Protein AF-0000000086005099 (afdb_homodimer)

Nearest PDB structures (foldseek):
  1hb6-assembly1_A  TM=9.498E-01  e=7.350E-06  Bos taurus
  2wh5-assembly1_A  TM=9.600E-01  e=3.810E-05  Homo sapiens
  3flv-assembly1_A  TM=9.550E-01  e=8.923E-05  Homo sapiens
  7des-assembly1_A  TM=9.383E-01  e=7.527E-05  Leishmania major
  7fc7-assembly1_A  TM=9.087E-01  e=9.444E-05  Leishmania major

InterPro domains:
  IPR000582 Acyl-CoA-binding protein, ACBP [PF00887] (2-62)
  IPR000582 Acyl-CoA-binding protein, ACBP [PR00689] (5-23)
  IPR000582 Acyl-CoA-binding protein, ACBP [PR00689] (28-43)
  IPR000582 Acyl-CoA-binding protein, ACBP [PR00689] (49-66)
  IPR000582 Acyl-CoA-binding protein, ACBP [PS51228] (1-70)
  IPR014352 FERM/acyl-CoA-binding protein superfamily [G3DSA:1.20.80.10] (1-70)
  IPR022408 Acyl-CoA-binding protein, ACBP, conserved site [PS00880] (5-23)
  IPR035984 Acyl-CoA binding protein superfamily [SSF47027] (4-70)

Sequence (140 aa):
MKSRPSDAELLELYALYKQATSGDCSIDQPGALDLKAKAKWEAWNGKKGMGQDAAKEAYVSYANTLVTKYMKSRPSDAELLELYALYKQATSGDCSIDQPGALDLKAKAKWEAWNGKKGMGQDAAKEAYVSYANTLVTKY

Organism: Nephila pilipes (NCBI:txid299642)

Radius of gyration: 16.77 Å; Cα contacts (8 Å, |Δi|>4): 166; chains: 2; bounding box: 40×53×25 Å

Foldseek 3Di:
DLDDDDPVLVLLLLLLVCCLPPNADDDDADDPVCPVSNSSSCNNNVCHPQHNVNSVVVSVVSVVVSVVVD/DLDDDDPVLVLLLLLLVCCLPPNADDDDADDPVCPVSNSSSCNNNVCHPQHNVNSVVVSVVSVVVSVVVD

Structure (mmCIF, N/CA/C/O backbone):
data_AF-0000000086005099-model_v1
#
loop_
_entity.id
_entity.type
_entity.pdbx_description
1 polymer 'Putative acyl-CoA-binding protein'
#
loop_
_atom_site.group_PDB
_atom_site.id
_atom_site.type_symbol
_atom_site.label_atom_id
_atom_site.label_alt_id
_atom_site.label_comp_id
_atom_site.label_asym_id
_atom_site.label_entity_id
_atom_site.label_seq_id
_atom_site.pdbx_PDB_ins_code
_atom_site.Cartn_x
_atom_site.Cartn_y
_atom_site.Cartn_z
_atom_site.occupancy
_atom_site.B_iso_or_equiv
_atom_site.auth_seq_id
_atom_site.auth_comp_id
_atom_site.auth_asym_id
_atom_site.auth_atom_id
_atom_site.pdbx_PDB_model_num
ATOM 1 N N . MET A 1 1 ? -16.031 12.352 3.91 1 38.62 1 MET A N 1
ATOM 2 C CA . MET A 1 1 ? -16.281 10.922 4.074 1 38.62 1 MET A CA 1
ATOM 3 C C . MET A 1 1 ? -15.133 10.094 3.512 1 38.62 1 MET A C 1
ATOM 5 O O . MET A 1 1 ? -15.008 9.953 2.295 1 38.62 1 MET A O 1
ATOM 9 N N . LYS A 1 2 ? -13.828 10.242 3.936 1 49.47 2 LYS A N 1
ATOM 10 C CA . LYS A 1 2 ? -12.641 9.805 3.205 1 49.47 2 LYS A CA 1
ATOM 11 C C . LYS A 1 2 ? -12.758 8.344 2.787 1 49.47 2 LYS A C 1
ATOM 13 O O . LYS A 1 2 ? -13.023 7.469 3.619 1 49.47 2 LYS A O 1
ATOM 18 N N . SER A 1 3 ? -13.422 8.023 1.582 1 66.56 3 SER A N 1
ATOM 19 C CA . SER A 1 3 ? -13.898 6.816 0.91 1 66.56 3 SER A CA 1
ATOM 20 C C . SER A 1 3 ? -12.828 5.727 0.913 1 66.56 3 SER A C 1
ATOM 22 O O . SER A 1 3 ? -11.633 6.02 0.978 1 66.56 3 SER A O 1
ATOM 24 N N . ARG A 1 4 ? -13.195 4.625 1.43 1 77.12 4 ARG A N 1
ATOM 25 C CA . ARG A 1 4 ? -12.375 3.414 1.417 1 77.12 4 ARG A CA 1
ATOM 26 C C . ARG A 1 4 ? -12.234 2.867 0.002 1 77.12 4 ARG A C 1
ATOM 28 O O . ARG A 1 4 ? -13.094 3.105 -0.853 1 77.12 4 ARG A O 1
ATOM 35 N N . PRO A 1 5 ? -11.07 2.223 -0.182 1 87.88 5 PRO A N 1
ATOM 36 C CA . PRO A 1 5 ? -10.898 1.567 -1.48 1 87.88 5 PRO A CA 1
ATOM 37 C C . PRO A 1 5 ? -12.031 0.589 -1.799 1 87.88 5 PRO A C 1
ATOM 39 O O . PRO A 1 5 ? -12.633 0.019 -0.88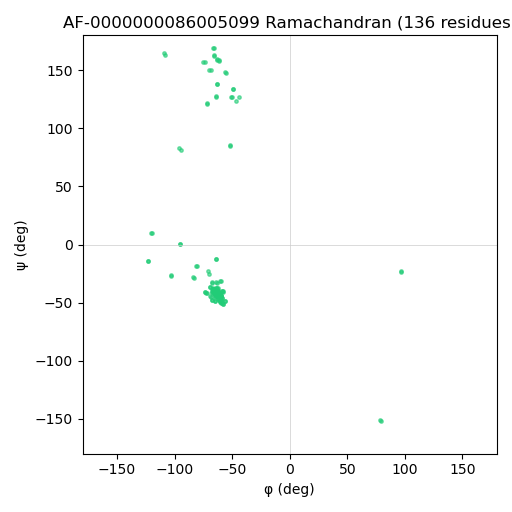6 1 87.88 5 PRO A O 1
ATOM 42 N N . SER A 1 6 ? -12.383 0.428 -3.076 1 91.44 6 SER A N 1
ATOM 43 C CA . SER A 1 6 ? -13.359 -0.56 -3.516 1 91.44 6 SER A CA 1
ATOM 44 C C . SER A 1 6 ? -12.852 -1.98 -3.289 1 91.44 6 SER A C 1
ATOM 46 O O . SER A 1 6 ? -11.656 -2.189 -3.061 1 91.44 6 SER A O 1
ATOM 48 N N . ASP A 1 7 ? -13.727 -2.939 -3.449 1 92 7 ASP A N 1
ATOM 49 C CA . ASP A 1 7 ? -13.352 -4.344 -3.334 1 92 7 ASP A CA 1
ATOM 50 C C . ASP A 1 7 ? -12.336 -4.73 -4.406 1 92 7 ASP A C 1
ATOM 52 O O . ASP A 1 7 ? -11.406 -5.496 -4.141 1 92 7 ASP A O 1
ATOM 56 N N . ALA A 1 8 ? -12.508 -4.184 -5.551 1 95.75 8 ALA A N 1
ATOM 57 C CA . ALA A 1 8 ? -11.594 -4.48 -6.645 1 95.75 8 ALA A CA 1
ATOM 58 C C . ALA A 1 8 ? -10.203 -3.926 -6.363 1 95.75 8 ALA A C 1
ATOM 60 O O . ALA A 1 8 ? -9.195 -4.578 -6.648 1 95.75 8 ALA A O 1
ATOM 61 N N . GLU A 1 9 ? -10.219 -2.777 -5.824 1 95.69 9 GLU A N 1
ATOM 62 C CA . GLU A 1 9 ? -8.938 -2.162 -5.484 1 95.69 9 GLU A CA 1
ATOM 63 C C . GLU A 1 9 ? -8.234 -2.934 -4.371 1 95.69 9 GLU A C 1
ATOM 65 O O . GLU A 1 9 ? -7.023 -3.146 -4.43 1 95.69 9 GLU A O 1
ATOM 70 N N . LEU A 1 10 ? -9.023 -3.375 -3.447 1 94.56 10 LEU A N 1
ATOM 71 C CA . LEU A 1 10 ? -8.469 -4.141 -2.34 1 94.56 10 LEU A CA 1
ATOM 72 C C . LEU A 1 10 ? -7.969 -5.504 -2.818 1 94.56 10 LEU A C 1
ATOM 74 O O . LEU A 1 10 ? -6.941 -5.996 -2.346 1 94.56 10 LEU A O 1
ATOM 78 N N . LEU A 1 11 ? -8.656 -6.059 -3.729 1 96.88 11 LEU A N 1
ATOM 79 C CA . LEU A 1 11 ? -8.258 -7.344 -4.293 1 96.88 11 LEU A CA 1
ATOM 80 C C . LEU A 1 11 ? -6.949 -7.211 -5.07 1 96.88 11 LEU A C 1
ATOM 82 O O . LEU A 1 11 ? -6.102 -8.102 -5.02 1 96.88 11 LEU A O 1
ATOM 86 N N . GLU A 1 12 ? -6.785 -6.148 -5.746 1 98.06 12 GLU A N 1
ATOM 87 C CA . GLU A 1 12 ? -5.543 -5.883 -6.465 1 98.06 12 GLU A CA 1
ATOM 88 C C . GLU A 1 12 ? -4.371 -5.73 -5.5 1 98.06 12 GLU A C 1
ATOM 90 O O . GLU A 1 12 ? -3.295 -6.289 -5.73 1 98.06 12 GLU A O 1
ATOM 95 N N . LEU A 1 13 ? -4.613 -5.004 -4.391 1 97.62 13 LEU A N 1
ATOM 96 C CA . LEU A 1 13 ? -3.572 -4.867 -3.381 1 97.62 13 LEU A CA 1
ATOM 97 C C . LEU A 1 13 ? -3.201 -6.227 -2.795 1 97.62 13 LEU A C 1
ATOM 99 O O . LEU A 1 13 ? -2.02 -6.516 -2.594 1 97.62 13 LEU A O 1
ATOM 103 N N . TYR A 1 14 ? -4.223 -6.961 -2.582 1 97.62 14 TYR A N 1
ATOM 104 C CA . TYR A 1 14 ? -4 -8.305 -2.055 1 97.62 14 TYR A CA 1
ATOM 105 C C . TYR A 1 14 ? -3.127 -9.125 -2.996 1 97.62 14 TYR A C 1
ATOM 107 O O . TYR A 1 14 ? -2.154 -9.75 -2.566 1 97.62 14 TYR A O 1
ATOM 115 N N . ALA A 1 15 ? -3.479 -9.141 -4.172 1 98.69 15 ALA A N 1
ATOM 116 C CA . ALA A 1 15 ? -2.775 -9.945 -5.168 1 98.69 15 ALA A CA 1
ATOM 117 C C . ALA A 1 15 ? -1.316 -9.516 -5.289 1 98.69 15 ALA A C 1
ATOM 119 O O . ALA A 1 15 ? -0.413 -10.352 -5.285 1 98.69 15 ALA A O 1
ATOM 120 N N . LEU A 1 16 ? -1.131 -8.234 -5.348 1 98.69 16 LEU A N 1
ATOM 121 C CA . LEU A 1 16 ? 0.229 -7.719 -5.453 1 98.69 16 LEU A CA 1
ATOM 122 C C . LEU A 1 16 ? 1.022 -8.016 -4.184 1 98.69 16 LEU A C 1
ATOM 124 O O . LEU A 1 16 ? 2.207 -8.352 -4.254 1 98.69 16 LEU A O 1
ATOM 128 N N . TYR A 1 17 ? 0.432 -7.922 -3.049 1 98.5 17 TYR A N 1
ATOM 129 C CA . TYR A 1 17 ? 1.091 -8.234 -1.784 1 98.5 17 TYR A CA 1
ATOM 130 C C . TYR A 1 17 ? 1.547 -9.688 -1.747 1 98.5 17 TYR A C 1
ATOM 132 O O . TYR A 1 17 ? 2.697 -9.969 -1.405 1 98.5 17 TYR A O 1
ATOM 140 N N . LYS A 1 18 ? 0.656 -10.562 -2.1 1 98.5 18 LYS A N 1
ATOM 141 C CA . LYS A 1 18 ? 0.971 -11.984 -2.102 1 98.5 18 LYS A CA 1
ATOM 142 C C . LYS A 1 18 ? 2.096 -12.297 -3.084 1 98.5 18 LYS A C 1
ATOM 144 O O . LYS A 1 18 ? 3.037 -13.023 -2.75 1 98.5 18 LYS A O 1
ATOM 149 N N . GLN A 1 19 ? 2.012 -11.797 -4.238 1 98.69 19 GLN A N 1
ATOM 150 C CA . GLN A 1 19 ? 3.041 -12.023 -5.25 1 98.69 19 GLN A CA 1
ATOM 151 C C . GLN A 1 19 ? 4.387 -11.461 -4.801 1 98.69 19 GLN A C 1
ATOM 153 O O . GLN A 1 19 ? 5.43 -12.07 -5.035 1 98.69 19 GLN A O 1
ATOM 158 N N . ALA A 1 20 ? 4.297 -10.297 -4.176 1 98.5 20 ALA A N 1
ATOM 159 C CA . ALA A 1 20 ? 5.516 -9.633 -3.719 1 98.5 20 ALA A CA 1
ATOM 160 C C . ALA A 1 20 ? 6.176 -10.414 -2.586 1 98.5 20 ALA A C 1
ATOM 162 O O . ALA A 1 20 ? 7.402 -10.461 -2.492 1 98.5 20 ALA A O 1
ATOM 163 N N . THR A 1 21 ? 5.348 -11.078 -1.775 1 97.69 21 THR A N 1
ATOM 164 C CA . THR A 1 21 ? 5.895 -11.664 -0.559 1 97.69 21 THR A CA 1
ATOM 165 C C . THR A 1 21 ? 6.066 -13.172 -0.717 1 97.69 21 THR A C 1
ATOM 167 O O . THR A 1 21 ? 6.973 -13.766 -0.13 1 97.69 21 THR A O 1
ATOM 170 N N . SER A 1 22 ? 5.285 -13.812 -1.567 1 97.5 22 SER A N 1
ATOM 171 C CA . SER A 1 22 ? 5.285 -15.266 -1.612 1 97.5 22 SER A CA 1
ATOM 172 C C . SER A 1 22 ? 5.613 -15.781 -3.012 1 97.5 22 SER A C 1
ATOM 174 O O . SER A 1 22 ? 5.938 -16.953 -3.191 1 97.5 22 SER A O 1
ATOM 176 N N . GLY A 1 23 ? 5.562 -14.883 -4.031 1 97.88 23 GLY A N 1
ATOM 177 C CA . GLY A 1 23 ? 5.727 -15.32 -5.406 1 97.88 23 GLY A CA 1
ATOM 178 C C . GLY A 1 23 ? 4.477 -15.953 -5.984 1 97.88 23 GLY A C 1
ATOM 179 O O . GLY A 1 23 ? 3.361 -15.625 -5.578 1 97.88 23 GLY A O 1
ATOM 180 N N . ASP A 1 24 ? 4.676 -16.875 -6.941 1 98.5 24 ASP A N 1
ATOM 181 C CA . ASP A 1 24 ? 3.555 -17.469 -7.668 1 98.5 24 ASP A CA 1
ATOM 182 C C . ASP A 1 24 ? 2.641 -18.25 -6.727 1 98.5 24 ASP A C 1
ATOM 184 O O . ASP A 1 24 ? 3.115 -18.922 -5.82 1 98.5 24 ASP A O 1
ATOM 188 N N . CYS A 1 25 ? 1.331 -18.047 -6.98 1 97.62 25 CYS A N 1
ATOM 189 C CA . CYS A 1 25 ? 0.317 -18.75 -6.191 1 97.62 25 CYS A CA 1
ATOM 190 C C . CYS A 1 25 ? 0.601 -20.234 -6.125 1 97.62 25 CYS A C 1
ATOM 192 O O . CYS A 1 25 ? 0.772 -20.891 -7.16 1 97.62 25 CYS A O 1
ATOM 194 N N . SER A 1 26 ? 0.636 -20.734 -4.926 1 96.88 26 SER A N 1
ATOM 195 C CA . SER A 1 26 ? 1.079 -22.109 -4.75 1 96.88 26 SER A CA 1
ATOM 196 C C . SER A 1 26 ? -0.012 -22.969 -4.113 1 96.88 26 SER A C 1
ATOM 198 O O . SER A 1 26 ? 0.256 -24.078 -3.645 1 96.88 26 SER A O 1
ATOM 200 N N . ILE A 1 27 ? -1.146 -22.453 -4.02 1 96.44 27 ILE A N 1
ATOM 201 C CA . ILE A 1 27 ? -2.225 -23.219 -3.408 1 96.44 27 ILE A CA 1
ATOM 202 C C . ILE A 1 27 ? -3.229 -23.641 -4.477 1 96.44 27 ILE A C 1
ATOM 204 O O . ILE A 1 27 ? -3.277 -23.047 -5.559 1 96.44 27 ILE A O 1
ATOM 208 N N . ASP A 1 28 ? -4.035 -24.562 -4.121 1 96.44 28 ASP A N 1
ATOM 209 C CA . ASP A 1 28 ? -5.07 -25.031 -5.035 1 96.44 28 ASP A CA 1
ATOM 210 C C . ASP A 1 28 ? -6.219 -24.031 -5.129 1 96.44 28 ASP A C 1
ATOM 212 O O . ASP A 1 28 ? -6.461 -23.266 -4.195 1 96.44 28 ASP A O 1
ATOM 216 N N . GLN A 1 29 ? -6.922 -24.109 -6.211 1 95.94 29 GLN A N 1
ATOM 217 C CA . GLN A 1 29 ? -8.102 -23.266 -6.391 1 95.94 29 GLN A CA 1
ATOM 218 C C . GLN A 1 29 ? -9.172 -23.594 -5.359 1 95.94 29 GLN A C 1
ATOM 220 O O . GLN A 1 29 ? -9.547 -24.75 -5.191 1 95.94 29 GLN A O 1
ATOM 225 N N . PRO A 1 30 ? -9.609 -22.547 -4.699 1 95.75 30 PRO A N 1
ATOM 226 C CA . PRO A 1 30 ? -10.719 -22.766 -3.768 1 95.75 30 PRO A CA 1
ATOM 227 C C . PRO A 1 30 ? -11.992 -23.234 -4.469 1 95.75 30 PRO A C 1
ATOM 229 O O . PRO A 1 30 ? -12.156 -23.016 -5.67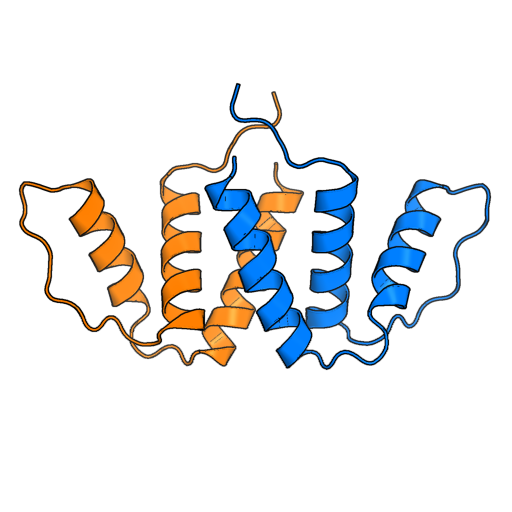2 1 95.75 30 PRO A O 1
ATOM 232 N N . GLY A 1 31 ? -12.836 -23.844 -3.682 1 92.38 31 GLY A N 1
ATOM 233 C CA . GLY A 1 31 ? -14.102 -24.312 -4.234 1 92.38 31 GLY A CA 1
ATOM 234 C C . GLY A 1 31 ? -15.008 -23.172 -4.684 1 92.38 31 GLY A C 1
ATOM 235 O O . GLY A 1 31 ? -14.852 -22.031 -4.238 1 92.38 31 GLY A O 1
ATOM 236 N N . ALA A 1 32 ? -15.9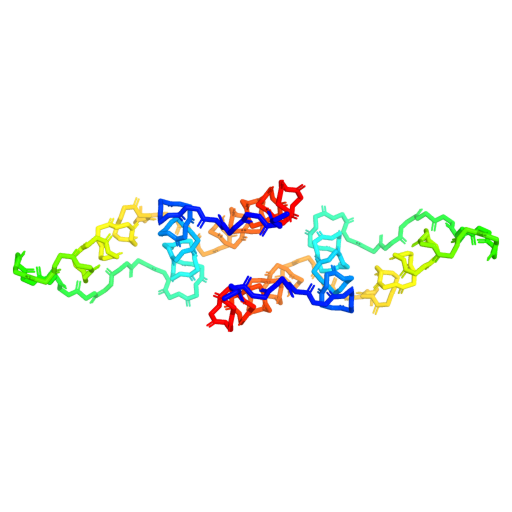84 -23.469 -5.488 1 89.38 32 ALA A N 1
ATOM 237 C CA . ALA A 1 32 ? -16.844 -22.484 -6.137 1 89.38 32 ALA A CA 1
ATOM 238 C C . ALA A 1 32 ? -17.766 -21.812 -5.129 1 89.38 32 ALA A C 1
ATOM 240 O O . ALA A 1 32 ? -18.188 -20.672 -5.324 1 89.38 32 ALA A O 1
ATOM 241 N N . LEU A 1 33 ? -18.078 -22.422 -4.059 1 92.94 33 LEU A N 1
ATOM 242 C CA . LEU A 1 33 ? -19.062 -21.906 -3.096 1 92.94 33 LEU A CA 1
ATOM 243 C C . LEU A 1 33 ? -18.438 -20.844 -2.197 1 92.94 33 LEU A C 1
ATOM 245 O O . LEU A 1 33 ? -19.156 -20.094 -1.532 1 92.94 33 LEU A O 1
ATOM 249 N N . ASP A 1 34 ? -17.109 -20.828 -2.148 1 93.94 34 ASP A N 1
ATOM 250 C CA . ASP A 1 34 ? -16.406 -19.797 -1.396 1 93.94 34 ASP A CA 1
ATOM 251 C C . ASP A 1 34 ? -16 -18.625 -2.305 1 93.94 34 ASP A C 1
ATOM 253 O O . ASP A 1 34 ? -14.828 -18.516 -2.684 1 93.94 34 ASP A O 1
ATOM 257 N N . LEU A 1 35 ? -16.891 -17.766 -2.557 1 94.69 35 LEU A N 1
ATOM 258 C CA . LEU A 1 35 ? -16.75 -16.719 -3.557 1 94.69 35 LEU A CA 1
ATOM 259 C C . LEU A 1 35 ? -15.594 -15.789 -3.207 1 94.69 35 LEU A C 1
ATOM 261 O O . LEU A 1 35 ? -14.805 -15.414 -4.082 1 94.69 35 LEU A O 1
ATOM 265 N N . LYS A 1 36 ? -15.43 -15.477 -1.95 1 94.5 36 LYS A N 1
ATOM 266 C CA . LYS A 1 36 ? -14.352 -14.578 -1.528 1 94.5 36 LYS A CA 1
ATOM 267 C C . LYS A 1 36 ? -12.984 -15.242 -1.698 1 94.5 36 LYS A C 1
ATOM 269 O O . LYS A 1 36 ? -12.055 -14.633 -2.227 1 94.5 36 LYS A O 1
ATOM 274 N N . ALA A 1 37 ? -12.891 -16.438 -1.304 1 96 37 ALA A N 1
ATOM 275 C CA . ALA A 1 37 ? -11.633 -17.172 -1.423 1 96 37 ALA A CA 1
ATOM 276 C C . ALA A 1 37 ? -11.25 -17.375 -2.887 1 96 37 ALA A C 1
ATOM 278 O O . ALA A 1 37 ? -10.078 -17.266 -3.252 1 96 37 ALA A O 1
ATOM 279 N N . LYS A 1 38 ? -12.195 -17.656 -3.607 1 97.06 38 LYS A N 1
ATOM 280 C CA . LYS A 1 38 ? -11.945 -17.859 -5.031 1 97.06 38 LYS A CA 1
ATOM 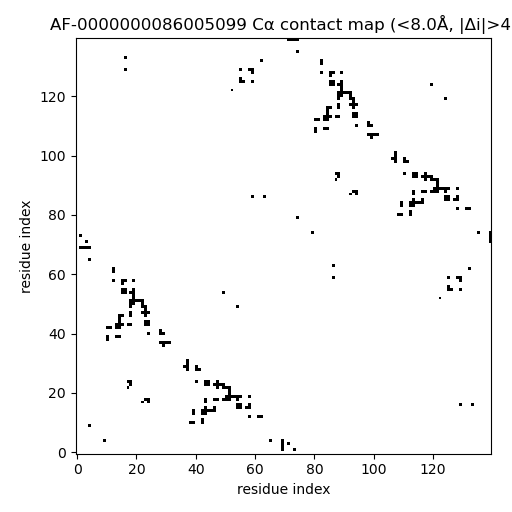281 C C . LYS A 1 38 ? -11.5 -16.562 -5.703 1 97.06 38 LYS A C 1
ATOM 283 O O . LYS A 1 38 ? -10.562 -16.562 -6.508 1 97.06 38 LYS A O 1
ATOM 288 N N . ALA A 1 39 ? -12.078 -15.508 -5.406 1 96.56 39 ALA A N 1
ATOM 289 C CA . ALA A 1 39 ? -11.719 -14.211 -5.965 1 96.56 39 ALA A CA 1
ATOM 290 C C . ALA A 1 39 ? -10.273 -13.852 -5.621 1 96.56 39 ALA A C 1
ATOM 292 O O . ALA A 1 39 ? -9.516 -13.398 -6.488 1 96.56 39 ALA A O 1
ATOM 293 N N . LYS A 1 40 ? -9.891 -14.109 -4.395 1 97.5 40 LYS A N 1
ATOM 294 C CA . LYS A 1 40 ? -8.523 -13.852 -3.945 1 97.5 40 LYS A CA 1
ATOM 295 C C . LYS A 1 40 ? -7.527 -14.75 -4.676 1 97.5 40 LYS A C 1
ATOM 297 O O . LYS A 1 40 ? -6.469 -14.289 -5.109 1 97.5 40 LYS A O 1
ATOM 302 N N . TRP A 1 41 ? -7.887 -15.977 -4.773 1 97.88 41 TRP A N 1
ATOM 303 C CA . TRP A 1 41 ? -7.031 -16.922 -5.477 1 97.88 41 TRP A CA 1
ATOM 304 C C . TRP A 1 41 ? -6.828 -16.5 -6.93 1 97.88 41 TRP A C 1
ATOM 306 O O . TRP A 1 41 ? -5.703 -16.5 -7.43 1 97.88 41 TRP A O 1
ATOM 316 N N . GLU A 1 42 ? -7.883 -16.219 -7.566 1 97.88 42 GLU A N 1
ATOM 317 C CA . GLU A 1 42 ? -7.816 -15.805 -8.969 1 97.88 42 GLU A CA 1
ATOM 318 C C . GLU A 1 42 ? -6.973 -14.547 -9.133 1 97.88 42 GLU A C 1
ATOM 320 O O . GLU A 1 42 ? -6.203 -14.43 -10.086 1 97.88 42 GLU A O 1
ATOM 325 N N . ALA A 1 43 ? -7.18 -13.602 -8.258 1 98.31 43 ALA A N 1
ATOM 326 C CA . ALA A 1 43 ? -6.41 -12.359 -8.305 1 98.31 43 ALA A CA 1
ATOM 327 C C . ALA A 1 43 ? -4.918 -12.633 -8.141 1 98.31 43 ALA A C 1
ATOM 329 O O . ALA A 1 43 ? -4.098 -12.133 -8.922 1 98.31 43 ALA A O 1
ATOM 330 N N . TRP A 1 44 ? -4.566 -13.406 -7.129 1 98.56 44 TRP A N 1
ATOM 331 C CA . TRP A 1 44 ? -3.17 -13.75 -6.871 1 98.56 44 TRP A CA 1
ATOM 332 C C . TRP A 1 44 ? -2.598 -14.586 -8.008 1 98.56 44 TRP A C 1
ATOM 334 O O . TRP A 1 44 ? -1.522 -14.281 -8.531 1 98.56 44 TRP A O 1
ATOM 344 N N . ASN A 1 45 ? -3.305 -15.625 -8.43 1 98.38 45 ASN A N 1
ATOM 345 C CA . ASN A 1 45 ? -2.85 -16.469 -9.531 1 98.38 45 ASN A CA 1
ATOM 346 C C . ASN A 1 45 ? -2.691 -15.664 -10.82 1 98.38 45 ASN A C 1
ATOM 348 O O . ASN A 1 45 ? -1.856 -15.992 -11.664 1 98.38 45 ASN A O 1
ATOM 352 N N . GLY A 1 46 ? -3.512 -14.648 -10.953 1 98.38 46 GLY A N 1
ATOM 353 C CA . GLY A 1 46 ? -3.434 -13.773 -12.109 1 98.38 46 GLY A CA 1
ATOM 354 C C . GLY A 1 46 ? -2.131 -13 -12.188 1 98.38 46 GLY A C 1
ATOM 355 O O . GLY A 1 46 ? -1.808 -12.422 -13.219 1 98.38 46 GLY A O 1
ATOM 356 N N . LYS A 1 47 ? -1.334 -12.984 -11.141 1 98.56 47 LYS A N 1
ATOM 357 C CA . LYS A 1 47 ? -0.047 -12.297 -11.117 1 98.56 47 LYS A CA 1
ATOM 358 C C . LYS A 1 47 ? 1.095 -13.25 -11.445 1 98.56 47 LYS A C 1
ATOM 360 O O . LYS A 1 47 ? 2.266 -12.867 -11.406 1 98.56 47 LYS A O 1
ATOM 365 N N . LYS A 1 48 ? 0.767 -14.461 -11.695 1 98.19 48 LYS A N 1
ATOM 366 C CA . LYS A 1 48 ? 1.763 -15.492 -11.977 1 98.19 48 LYS A CA 1
ATOM 367 C C . LYS A 1 48 ? 2.764 -15.023 -13.023 1 98.19 48 LYS A C 1
ATOM 369 O O . LYS A 1 48 ? 2.379 -14.438 -14.039 1 98.19 48 LYS A O 1
ATOM 374 N N . GLY A 1 49 ? 4.086 -15.273 -12.711 1 98.25 49 GLY A N 1
ATOM 375 C CA . GLY A 1 49 ? 5.133 -14.898 -13.648 1 98.25 49 GLY A CA 1
ATOM 376 C C . GLY A 1 49 ? 5.766 -13.555 -13.328 1 98.25 49 GLY A C 1
ATOM 377 O O . GLY A 1 49 ? 6.871 -13.258 -13.789 1 98.25 49 GLY A O 1
ATOM 378 N N . MET A 1 50 ? 5.094 -12.727 -12.648 1 98.25 50 MET A N 1
ATOM 379 C CA . MET A 1 50 ? 5.668 -11.469 -12.18 1 98.25 50 MET A CA 1
ATOM 380 C C . MET A 1 50 ? 6.68 -11.719 -11.062 1 98.25 50 MET A C 1
ATOM 382 O O . MET A 1 50 ? 6.348 -12.32 -10.039 1 98.25 50 MET A O 1
ATOM 386 N N . GLY A 1 51 ? 7.922 -11.266 -11.289 1 97.81 51 GLY A N 1
ATOM 387 C CA . GLY A 1 51 ? 8.914 -11.422 -10.234 1 97.81 51 GLY A CA 1
ATOM 388 C C . GLY A 1 51 ? 8.555 -10.68 -8.961 1 97.81 51 GLY A C 1
ATOM 389 O O . GLY A 1 51 ? 7.793 -9.711 -9 1 97.81 51 GLY A O 1
ATOM 390 N N . GLN A 1 52 ? 9.078 -11.062 -7.902 1 97.75 52 GLN A N 1
ATOM 391 C CA . GLN A 1 52 ? 8.742 -10.461 -6.613 1 97.75 52 GLN A CA 1
ATOM 392 C C . GLN A 1 52 ? 9.125 -8.977 -6.59 1 97.75 52 GLN A C 1
ATOM 394 O O . GLN A 1 52 ? 8.375 -8.156 -6.059 1 97.75 52 GLN A O 1
ATOM 399 N N . ASP A 1 53 ? 10.289 -8.688 -7.102 1 97.06 53 ASP A N 1
ATOM 400 C CA . ASP A 1 53 ? 10.711 -7.285 -7.117 1 97.06 53 ASP A CA 1
ATOM 401 C C . ASP A 1 53 ? 9.758 -6.434 -7.949 1 97.06 53 ASP A C 1
ATOM 403 O O . ASP A 1 53 ? 9.406 -5.32 -7.559 1 97.06 53 ASP A O 1
ATOM 407 N N . ALA A 1 54 ? 9.375 -6.969 -9.039 1 98.12 54 ALA A N 1
ATOM 408 C CA . ALA A 1 54 ? 8.422 -6.266 -9.891 1 98.12 54 ALA A CA 1
ATOM 409 C C . ALA A 1 54 ? 7.078 -6.094 -9.18 1 98.12 54 ALA A C 1
ATOM 411 O O . ALA A 1 54 ? 6.43 -5.051 -9.312 1 98.12 54 ALA A O 1
ATOM 412 N N . ALA A 1 55 ? 6.711 -7.109 -8.445 1 98.62 55 ALA A N 1
ATOM 413 C CA . ALA A 1 55 ? 5.453 -7.051 -7.707 1 98.62 55 ALA A CA 1
ATOM 414 C C . ALA A 1 55 ? 5.52 -6.008 -6.594 1 98.62 55 ALA A C 1
ATOM 416 O O . ALA A 1 55 ? 4.539 -5.309 -6.336 1 98.62 55 ALA A O 1
ATOM 417 N N . LYS A 1 56 ? 6.641 -5.973 -5.922 1 98.44 56 LYS A N 1
ATOM 418 C CA . LYS A 1 56 ? 6.812 -4.941 -4.902 1 98.44 56 LYS A CA 1
ATOM 419 C C . LYS A 1 56 ? 6.68 -3.547 -5.5 1 98.44 56 LYS A C 1
ATOM 421 O O . LYS A 1 56 ? 6.012 -2.682 -4.926 1 98.44 56 LYS A O 1
ATOM 426 N N . GLU A 1 57 ? 7.336 -3.342 -6.629 1 98.06 57 GLU A N 1
ATOM 427 C CA . GLU A 1 57 ? 7.246 -2.045 -7.293 1 98.06 57 GLU A CA 1
ATOM 428 C C . GLU A 1 57 ? 5.805 -1.717 -7.672 1 98.06 57 GLU A C 1
ATOM 430 O O . GLU A 1 57 ? 5.352 -0.586 -7.484 1 98.06 57 GLU A O 1
ATOM 435 N N . ALA A 1 58 ? 5.18 -2.709 -8.188 1 98.5 58 ALA A N 1
ATOM 436 C CA . ALA A 1 58 ? 3.791 -2.512 -8.586 1 98.5 58 ALA A CA 1
ATOM 437 C C . ALA A 1 58 ? 2.91 -2.205 -7.379 1 98.5 58 ALA A C 1
ATOM 439 O O . ALA A 1 58 ? 2.016 -1.358 -7.453 1 98.5 58 ALA A O 1
ATOM 440 N N . TYR A 1 59 ? 3.104 -2.957 -6.301 1 98.5 59 TYR A N 1
ATOM 441 C CA . TYR A 1 59 ? 2.354 -2.705 -5.074 1 98.5 59 TYR A CA 1
ATOM 442 C C . TYR A 1 59 ? 2.547 -1.268 -4.605 1 98.5 59 TYR A C 1
ATOM 444 O O . TYR A 1 59 ? 1.576 -0.58 -4.277 1 98.5 59 TYR A O 1
ATOM 452 N N . VAL A 1 60 ? 3.82 -0.834 -4.562 1 98.31 60 VAL A N 1
ATOM 453 C CA . VAL A 1 60 ? 4.148 0.507 -4.094 1 98.31 60 VAL A CA 1
ATOM 454 C C . VAL A 1 60 ? 3.414 1.546 -4.938 1 98.31 60 VAL A C 1
ATOM 456 O O . VAL A 1 60 ? 2.783 2.459 -4.398 1 98.31 60 VAL A O 1
ATOM 459 N N . SER A 1 61 ? 3.531 1.427 -6.242 1 97.56 61 SER A N 1
ATOM 460 C CA . SER A 1 61 ? 2.896 2.373 -7.152 1 97.56 61 SER A CA 1
ATOM 461 C C . SER A 1 61 ? 1.383 2.389 -6.969 1 97.56 61 SER A C 1
ATOM 463 O O . SER A 1 61 ? 0.781 3.455 -6.828 1 97.56 61 SER A O 1
ATOM 465 N N . TYR A 1 62 ? 0.788 1.242 -6.938 1 97.62 62 TYR A N 1
ATOM 466 C CA . TYR A 1 62 ? -0.666 1.143 -6.859 1 97.62 62 TYR A CA 1
ATOM 467 C C . TYR A 1 62 ? -1.175 1.642 -5.516 1 97.62 62 TYR A C 1
ATOM 469 O O . TYR A 1 62 ? -2.133 2.418 -5.453 1 97.62 62 TYR A O 1
ATOM 477 N N . ALA A 1 63 ? -0.547 1.173 -4.418 1 96.06 63 ALA A N 1
ATOM 478 C CA . ALA A 1 63 ? -0.939 1.607 -3.078 1 96.06 63 ALA A CA 1
ATOM 479 C C . ALA A 1 63 ? -0.824 3.123 -2.939 1 96.06 63 ALA A C 1
ATOM 481 O O . ALA A 1 63 ? -1.694 3.766 -2.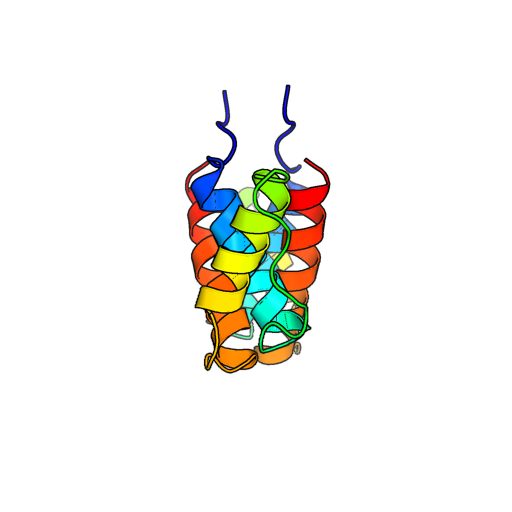348 1 96.06 63 ALA A O 1
ATOM 482 N N . ASN A 1 64 ? 0.22 3.658 -3.514 1 95.19 64 ASN A N 1
ATOM 483 C CA . ASN A 1 64 ? 0.388 5.105 -3.441 1 95.19 64 ASN A CA 1
ATOM 484 C C . ASN A 1 64 ? -0.717 5.836 -4.199 1 95.19 64 ASN A C 1
ATOM 486 O O . ASN A 1 64 ? -1.175 6.895 -3.766 1 95.19 64 ASN A O 1
ATOM 490 N N . THR A 1 65 ? -1.047 5.312 -5.266 1 94.69 65 THR A N 1
ATOM 491 C CA . THR A 1 65 ? -2.154 5.898 -6.008 1 94.69 65 THR A CA 1
ATOM 492 C C . THR A 1 65 ? -3.422 5.926 -5.16 1 94.69 65 THR A C 1
ATOM 494 O O . THR A 1 65 ? -4.156 6.918 -5.16 1 94.69 65 THR A O 1
ATOM 497 N N . LEU A 1 66 ? -3.711 4.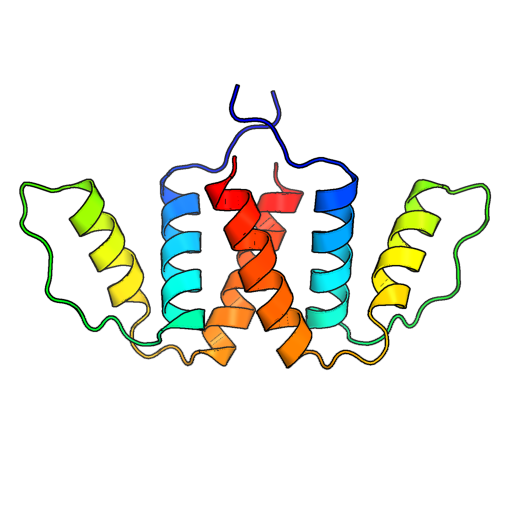895 -4.398 1 92.12 66 LEU A N 1
ATOM 498 C CA . LEU A 1 66 ? -4.918 4.797 -3.582 1 92.12 66 LEU A CA 1
ATOM 499 C C . LEU A 1 66 ? -4.84 5.742 -2.387 1 92.12 66 LEU A C 1
ATOM 501 O O . LEU A 1 66 ? -5.832 6.379 -2.031 1 92.12 66 LEU A O 1
ATOM 505 N N . VAL A 1 67 ? -3.67 5.773 -1.798 1 88.56 67 VAL A N 1
ATOM 506 C CA . VAL A 1 67 ? -3.475 6.629 -0.632 1 88.56 67 VAL A CA 1
ATOM 507 C C . VAL A 1 67 ? -3.65 8.094 -1.03 1 88.56 67 VAL A C 1
ATOM 509 O O . VAL A 1 67 ? -4.176 8.898 -0.253 1 88.56 67 VAL A O 1
ATOM 512 N N . THR A 1 68 ? -3.307 8.422 -2.213 1 88.31 68 THR A N 1
ATOM 513 C CA . THR A 1 68 ? -3.4 9.797 -2.688 1 88.31 68 THR A CA 1
ATOM 514 C C . THR A 1 68 ? -4.812 10.102 -3.18 1 88.31 68 THR A C 1
ATOM 516 O O . THR A 1 68 ? -5.246 11.25 -3.158 1 88.31 68 THR A O 1
ATOM 519 N N . LYS A 1 69 ? -5.41 9.102 -3.607 1 84.81 69 LYS A N 1
ATOM 520 C CA . LYS A 1 69 ? -6.762 9.25 -4.133 1 84.81 69 LYS A CA 1
ATOM 521 C C . LYS A 1 69 ? -7.77 9.469 -3.008 1 84.81 69 LYS A C 1
ATOM 523 O O . LYS A 1 69 ? -8.734 10.219 -3.162 1 84.81 69 LYS A O 1
ATOM 528 N N . TYR A 1 70 ? -7.594 8.758 -1.984 1 78.5 70 TYR A N 1
ATOM 529 C CA . TYR A 1 70 ? -8.594 8.781 -0.921 1 78.5 70 TYR A CA 1
ATOM 530 C C . TYR A 1 70 ? -8.094 9.57 0.282 1 78.5 70 TYR A C 1
ATOM 532 O O . TYR A 1 70 ? -7.395 9.023 1.143 1 78.5 70 TYR A O 1
ATOM 540 N N . MET B 1 1 ? -17.312 2.787 10.438 1 39.59 1 MET B N 1
ATOM 541 C CA . MET B 1 1 ? -16.625 4.027 10.062 1 39.59 1 MET B CA 1
ATOM 542 C C . MET B 1 1 ? -15.203 3.75 9.602 1 39.59 1 MET B C 1
ATOM 544 O O . MET B 1 1 ? -14.328 3.463 10.414 1 39.59 1 MET B O 1
ATOM 548 N N . LYS B 1 2 ? -15.016 2.941 8.539 1 50.94 2 LYS B N 1
ATOM 549 C CA . LYS B 1 2 ? -13.703 2.35 8.305 1 50.94 2 LYS B CA 1
ATOM 550 C C . LYS B 1 2 ? -12.609 3.414 8.305 1 50.94 2 LYS B C 1
ATOM 552 O O . LYS B 1 2 ? -12.695 4.402 7.57 1 50.94 2 LYS B O 1
ATOM 557 N N . SER B 1 3 ? -12.016 3.838 9.531 1 65.75 3 SER B N 1
ATOM 558 C CA . SER B 1 3 ? -11.078 4.863 9.984 1 65.75 3 SER B CA 1
ATOM 559 C C . SER B 1 3 ? -9.883 4.965 9.039 1 65.75 3 SER B C 1
ATOM 561 O O . SER B 1 3 ? -9.523 3.992 8.375 1 65.75 3 SER B O 1
ATOM 563 N N . ARG B 1 4 ? -9.656 6.148 8.602 1 77 4 ARG B N 1
ATOM 564 C CA . ARG B 1 4 ? -8.492 6.508 7.797 1 77 4 ARG B CA 1
ATOM 565 C C . ARG B 1 4 ? -7.215 6.461 8.625 1 77 4 ARG B C 1
ATOM 567 O O . ARG B 1 4 ? -7.258 6.609 9.852 1 77 4 ARG B O 1
ATOM 574 N N . PRO B 1 5 ? -6.141 6.16 7.902 1 87.81 5 PRO B N 1
ATOM 575 C CA . PRO B 1 5 ? -4.859 6.199 8.609 1 87.81 5 PRO B CA 1
ATOM 576 C C . PRO B 1 5 ? -4.59 7.547 9.273 1 87.81 5 PRO B C 1
ATOM 578 O O . PRO B 1 5 ? -5.078 8.578 8.797 1 87.81 5 PRO B O 1
ATOM 581 N N . SER B 1 6 ? -3.871 7.551 10.414 1 91.56 6 SER B N 1
ATOM 582 C CA . SER B 1 6 ? -3.457 8.781 11.078 1 91.56 6 SER B CA 1
ATOM 583 C C . SER B 1 6 ? -2.457 9.555 10.227 1 91.56 6 SER B C 1
ATOM 585 O O . SER B 1 6 ? -1.891 9.016 9.273 1 91.56 6 SER B O 1
ATOM 587 N N . ASP B 1 7 ? -2.191 10.766 10.609 1 92.12 7 ASP B N 1
ATOM 588 C CA . ASP B 1 7 ? -1.192 11.578 9.93 1 92.12 7 ASP B CA 1
ATOM 589 C C . ASP B 1 7 ? 0.194 10.945 10.023 1 92.12 7 ASP B C 1
ATOM 591 O O . ASP B 1 7 ? 0.965 10.984 9.062 1 92.12 7 ASP B O 1
ATOM 595 N N . ALA B 1 8 ? 0.481 10.367 11.141 1 95.75 8 ALA B N 1
ATOM 596 C CA . ALA B 1 8 ? 1.779 9.727 11.336 1 95.75 8 ALA B CA 1
ATOM 597 C C . ALA B 1 8 ? 1.931 8.508 10.422 1 95.75 8 ALA B C 1
ATOM 599 O O . ALA B 1 8 ? 3 8.281 9.852 1 95.75 8 ALA B O 1
ATOM 600 N N . GLU B 1 9 ? 0.854 7.812 10.32 1 95.62 9 GLU B N 1
ATOM 601 C CA . GLU B 1 9 ? 0.881 6.641 9.445 1 95.62 9 GLU B CA 1
ATOM 602 C C . GLU B 1 9 ? 1.034 7.043 7.984 1 95.62 9 GLU B C 1
ATOM 604 O O . GLU B 1 9 ? 1.793 6.418 7.238 1 95.62 9 GLU B O 1
ATOM 609 N N . LEU B 1 10 ? 0.375 8.109 7.652 1 94.56 10 LEU B N 1
ATOM 610 C CA . LEU B 1 10 ? 0.459 8.602 6.277 1 94.56 10 LEU B CA 1
ATOM 611 C C . LEU B 1 10 ? 1.847 9.156 5.984 1 94.56 10 LEU B C 1
ATOM 613 O O . LEU B 1 10 ? 2.367 8.984 4.879 1 94.56 10 LEU B O 1
ATOM 617 N N . LEU B 1 11 ? 2.414 9.766 6.953 1 96.94 11 LEU B N 1
ATOM 618 C CA . LEU B 1 11 ? 3.76 10.305 6.805 1 96.94 11 LEU B CA 1
ATOM 619 C C . LEU B 1 11 ? 4.781 9.188 6.633 1 96.94 11 LEU B C 1
ATOM 621 O O . LEU B 1 11 ? 5.723 9.32 5.848 1 96.94 11 LEU B O 1
ATOM 625 N N . GLU B 1 12 ? 4.598 8.133 7.312 1 98.06 12 GLU B N 1
ATOM 626 C CA . GLU B 1 12 ? 5.469 6.973 7.164 1 98.06 12 GLU B CA 1
ATOM 627 C C . GLU B 1 12 ? 5.359 6.371 5.77 1 98.06 12 GLU B C 1
ATOM 629 O O . GLU B 1 12 ? 6.371 6.043 5.145 1 98.06 12 GLU B O 1
ATOM 634 N N . LEU B 1 13 ? 4.121 6.273 5.277 1 97.62 13 LEU B N 1
ATOM 635 C CA . LEU B 1 13 ? 3.93 5.777 3.92 1 97.62 13 LEU B CA 1
ATOM 636 C C . LEU B 1 13 ? 4.613 6.688 2.906 1 97.62 13 LEU B C 1
ATOM 638 O O . LEU B 1 13 ? 5.254 6.211 1.968 1 97.62 13 LEU B O 1
ATOM 642 N N . TYR B 1 14 ? 4.445 7.93 3.16 1 97.69 14 TYR B N 1
ATOM 643 C CA . TYR B 1 14 ? 5.082 8.906 2.283 1 97.69 14 TYR B CA 1
ATOM 644 C C . TYR B 1 14 ? 6.594 8.711 2.256 1 97.69 14 TYR B C 1
ATOM 646 O O . TYR B 1 14 ? 7.199 8.664 1.184 1 97.69 14 TYR B O 1
ATOM 654 N N . ALA B 1 15 ? 7.156 8.633 3.359 1 98.69 15 ALA B N 1
ATOM 655 C CA . ALA B 1 15 ? 8.609 8.523 3.482 1 98.69 15 ALA B CA 1
ATOM 656 C C . ALA B 1 15 ? 9.125 7.266 2.799 1 98.69 15 ALA B C 1
ATOM 658 O O . ALA B 1 15 ? 10.094 7.316 2.035 1 98.69 15 ALA B O 1
ATOM 659 N N . LEU B 1 16 ? 8.438 6.203 3.059 1 98.62 16 LEU B N 1
ATOM 660 C CA . LEU B 1 16 ? 8.836 4.941 2.447 1 98.62 16 LEU B CA 1
ATOM 661 C C . LEU B 1 16 ? 8.641 4.98 0.936 1 98.62 16 LEU B C 1
ATOM 663 O O . LEU B 1 16 ? 9.469 4.461 0.185 1 98.62 16 LEU B O 1
ATOM 667 N N . TYR B 1 17 ? 7.598 5.594 0.457 1 98.5 17 TYR B N 1
ATOM 668 C CA . TYR B 1 17 ? 7.352 5.727 -0.974 1 98.5 17 TYR B CA 1
ATOM 669 C C . TYR B 1 17 ? 8.469 6.516 -1.65 1 98.5 17 TYR B C 1
ATOM 671 O O . TYR B 1 17 ? 9 6.09 -2.676 1 98.5 17 TYR B O 1
ATOM 679 N N . LYS B 1 18 ? 8.805 7.617 -1.066 1 98.5 18 LYS B N 1
ATOM 680 C CA . LYS B 1 18 ? 9.859 8.461 -1.62 1 98.5 18 LYS B CA 1
ATOM 681 C C . LYS B 1 18 ? 11.195 7.73 -1.641 1 98.5 18 LYS B C 1
ATOM 683 O O . LYS B 1 18 ? 11.906 7.75 -2.648 1 98.5 18 LYS B O 1
ATOM 688 N N . GLN B 1 19 ? 11.531 7.105 -0.601 1 98.69 19 GLN B N 1
ATOM 689 C CA . GLN B 1 19 ? 12.789 6.367 -0.521 1 98.69 19 GLN B CA 1
ATOM 690 C C . GLN B 1 19 ? 12.812 5.219 -1.526 1 98.69 19 GLN B C 1
ATOM 692 O O . GLN B 1 19 ? 13.852 4.945 -2.137 1 98.69 19 GLN B O 1
ATOM 697 N N . ALA B 1 20 ? 11.672 4.582 -1.635 1 98.5 20 ALA B N 1
ATOM 698 C CA . ALA B 1 20 ? 11.57 3.445 -2.547 1 98.5 20 ALA B CA 1
ATOM 699 C C . ALA B 1 20 ? 11.703 3.896 -4 1 98.5 20 ALA B C 1
ATOM 701 O O . ALA B 1 20 ? 12.281 3.184 -4.824 1 98.5 20 ALA B O 1
ATOM 702 N N . THR B 1 21 ? 11.219 5.117 -4.289 1 97.69 21 THR B N 1
ATOM 703 C CA . THR B 1 21 ? 11.117 5.516 -5.691 1 97.69 21 THR B CA 1
ATOM 704 C C . THR B 1 21 ? 12.25 6.469 -6.062 1 97.69 21 THR B C 1
ATOM 706 O O . THR B 1 21 ? 12.711 6.477 -7.203 1 97.69 21 THR B O 1
ATOM 709 N N . SER B 1 22 ? 12.781 7.211 -5.105 1 97.56 22 SER B N 1
ATOM 710 C CA . SER B 1 22 ? 13.734 8.266 -5.449 1 97.56 22 SER B CA 1
ATOM 711 C C . SER B 1 22 ? 15.062 8.07 -4.723 1 97.56 22 SER B C 1
ATOM 713 O O . SER B 1 22 ? 16.062 8.68 -5.086 1 97.56 22 SER B O 1
ATOM 715 N N . GLY B 1 23 ? 15.094 7.188 -3.689 1 97.94 23 GLY B N 1
ATOM 716 C CA . GLY B 1 23 ? 16.281 7.055 -2.869 1 97.94 23 GLY B CA 1
ATOM 717 C C . GLY B 1 23 ? 16.422 8.156 -1.836 1 97.94 23 GLY B C 1
ATOM 718 O O . GLY B 1 23 ? 15.422 8.719 -1.379 1 97.94 23 GLY B O 1
ATOM 719 N N . ASP B 1 24 ? 17.672 8.453 -1.479 1 98.5 24 ASP B N 1
ATOM 720 C CA . ASP B 1 24 ? 17.938 9.406 -0.403 1 98.5 24 ASP B CA 1
ATOM 721 C C . ASP B 1 24 ? 17.422 10.797 -0.761 1 98.5 24 ASP B C 1
ATOM 723 O O . ASP B 1 24 ? 17.531 11.234 -1.908 1 98.5 24 ASP B O 1
ATOM 727 N N . CYS B 1 25 ? 16.812 11.43 0.275 1 97.69 25 CYS B N 1
ATOM 728 C CA . CYS B 1 25 ? 16.281 12.781 0.116 1 97.69 25 CYS B CA 1
ATOM 729 C C . CYS B 1 25 ? 17.328 13.711 -0.487 1 97.69 25 CYS B C 1
ATOM 731 O O . CYS B 1 25 ? 18.438 13.812 0.025 1 97.69 25 CYS B O 1
ATOM 733 N N . SER B 1 26 ? 16.938 14.367 -1.543 1 97 26 SER B N 1
ATOM 734 C CA . SER B 1 26 ? 17.922 15.148 -2.293 1 97 26 SER B CA 1
ATOM 735 C C . SER B 1 26 ? 17.531 16.625 -2.334 1 97 26 SER B C 1
ATOM 737 O O . SER B 1 26 ? 18.094 17.391 -3.123 1 97 26 SER B O 1
ATOM 739 N N . ILE B 1 27 ? 16.594 16.984 -1.603 1 96.56 27 ILE B N 1
ATOM 740 C CA . ILE B 1 27 ? 16.172 18.375 -1.609 1 96.56 27 ILE B CA 1
ATOM 741 C C . ILE B 1 27 ? 16.594 19.047 -0.308 1 96.56 27 ILE B C 1
ATOM 743 O O . ILE B 1 27 ? 16.859 18.375 0.69 1 96.56 27 ILE B O 1
ATOM 747 N N . ASP B 1 28 ? 16.578 20.328 -0.347 1 96.5 28 ASP B N 1
ATOM 748 C CA . ASP B 1 28 ? 16.922 21.109 0.843 1 96.5 28 ASP B CA 1
ATOM 749 C C . ASP B 1 28 ? 15.789 21.062 1.871 1 96.5 28 ASP B C 1
ATOM 751 O O . ASP B 1 28 ? 14.625 20.891 1.515 1 96.5 28 ASP B O 1
ATOM 755 N N . GLN B 1 29 ? 16.156 21.297 3.102 1 95.94 29 GLN B N 1
ATOM 756 C CA . GLN B 1 29 ? 15.164 21.375 4.172 1 95.94 29 GLN B CA 1
ATOM 757 C C . GLN B 1 29 ? 14.219 22.547 3.957 1 95.94 29 GLN B C 1
ATOM 759 O O . GLN B 1 29 ? 14.656 23.672 3.752 1 95.94 29 GLN B O 1
ATOM 764 N N . PRO B 1 30 ? 12.953 22.219 3.992 1 95.81 30 PRO B N 1
ATOM 765 C CA . PRO B 1 30 ? 11.992 23.328 3.9 1 95.81 30 PRO B CA 1
ATOM 766 C C . PRO B 1 30 ? 12.086 24.297 5.078 1 95.81 30 PRO B C 1
ATOM 768 O O . PRO B 1 30 ? 12.594 23.922 6.141 1 95.81 30 PRO B O 1
ATOM 771 N N . GLY B 1 31 ? 11.586 25.484 4.848 1 92.38 31 GLY B N 1
ATOM 772 C CA . GLY B 1 31 ? 11.602 26.469 5.906 1 92.38 31 GLY B CA 1
ATOM 773 C C . GLY B 1 31 ? 10.727 26.109 7.09 1 92.38 31 GLY B C 1
ATOM 774 O O . GLY B 1 31 ? 9.812 25.281 6.957 1 92.38 31 GLY B O 1
ATOM 775 N N . ALA B 1 32 ? 10.914 26.719 8.227 1 89.38 32 ALA B N 1
ATOM 776 C CA . ALA B 1 32 ? 10.273 26.375 9.484 1 89.38 32 ALA B CA 1
ATOM 777 C C . ALA B 1 32 ? 8.789 26.734 9.469 1 89.38 32 ALA B C 1
ATOM 779 O O . ALA B 1 32 ? 7.988 26.109 10.172 1 89.38 32 ALA B O 1
ATOM 780 N N . LEU B 1 33 ? 8.336 27.641 8.664 1 92.94 33 LEU B N 1
ATOM 781 C CA . LEU B 1 33 ? 6.961 28.141 8.664 1 92.94 33 LEU B CA 1
ATOM 782 C C . LEU B 1 33 ? 6.043 27.188 7.895 1 92.94 33 LEU B C 1
ATOM 784 O O . LEU B 1 33 ? 4.82 27.266 8.023 1 92.94 33 LEU B O 1
ATOM 788 N N . ASP B 1 34 ? 6.656 26.328 7.066 1 94 34 ASP B N 1
ATOM 789 C CA . ASP B 1 34 ? 5.891 25.328 6.344 1 94 34 ASP B CA 1
ATOM 790 C C . ASP B 1 34 ? 5.91 23.984 7.078 1 94 34 ASP B C 1
ATOM 792 O O . ASP B 1 34 ? 6.641 23.062 6.688 1 94 34 ASP B O 1
ATOM 796 N N . LEU B 1 35 ? 5.074 23.844 8.008 1 94.69 35 LEU B N 1
ATOM 797 C CA . LEU B 1 35 ? 5.09 22.734 8.945 1 94.69 35 LEU B CA 1
ATOM 798 C C . LEU B 1 35 ? 4.859 21.406 8.219 1 94.69 35 LEU B C 1
ATOM 800 O O . LEU B 1 35 ? 5.535 20.422 8.5 1 94.69 35 LEU B O 1
ATOM 804 N N . LYS B 1 36 ? 3.969 21.391 7.262 1 94.56 36 LYS B N 1
ATOM 805 C CA . LYS B 1 36 ? 3.674 20.172 6.523 1 94.56 36 LYS B CA 1
ATOM 806 C C . LYS B 1 36 ? 4.859 19.75 5.656 1 94.56 36 LYS B C 1
ATOM 808 O O . LYS B 1 36 ? 5.246 18.578 5.648 1 94.56 36 LYS B O 1
ATOM 813 N N . ALA B 1 37 ? 5.43 20.672 4.984 1 96.06 37 ALA B N 1
ATOM 814 C CA . ALA B 1 37 ? 6.574 20.391 4.129 1 96.06 37 ALA B CA 1
ATOM 815 C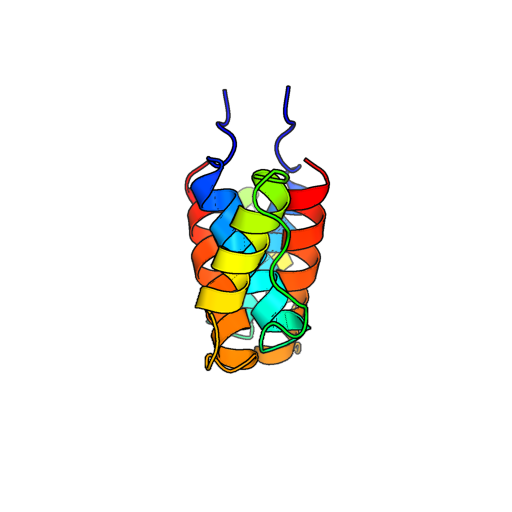 C . ALA B 1 37 ? 7.773 19.922 4.953 1 96.06 37 ALA B C 1
ATOM 817 O O . ALA B 1 37 ? 8.492 19 4.551 1 96.06 37 ALA B O 1
ATOM 818 N N . LYS B 1 38 ? 7.945 20.531 5.996 1 97.12 38 LYS B N 1
ATOM 819 C CA . LYS B 1 38 ? 9.055 20.156 6.871 1 97.12 38 LYS B CA 1
ATOM 820 C C . LYS B 1 38 ? 8.859 18.766 7.441 1 97.12 38 LYS B C 1
ATOM 822 O O . LYS B 1 38 ? 9.805 17.969 7.484 1 97.12 38 LYS B O 1
ATOM 827 N N . ALA B 1 39 ? 7.723 18.422 7.832 1 96.62 39 ALA B N 1
ATOM 828 C CA . ALA B 1 39 ? 7.422 17.094 8.367 1 96.62 39 ALA B CA 1
ATOM 829 C C . ALA B 1 39 ? 7.691 16.016 7.332 1 96.62 39 ALA B C 1
ATOM 831 O O . ALA B 1 39 ? 8.297 14.984 7.645 1 96.62 39 ALA B O 1
ATOM 832 N N . LYS B 1 40 ? 7.301 16.266 6.117 1 97.56 40 LYS B N 1
ATOM 833 C CA . LYS B 1 40 ? 7.539 15.328 5.023 1 97.56 40 LYS B CA 1
ATOM 834 C C . LYS B 1 40 ? 9.031 15.18 4.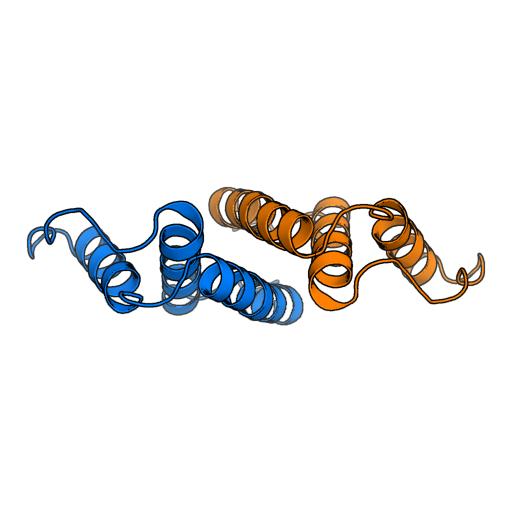746 1 97.56 40 LYS B C 1
ATOM 836 O O . LYS B 1 40 ? 9.523 14.062 4.551 1 97.56 40 LYS B O 1
ATOM 841 N N . TRP B 1 41 ? 9.68 16.297 4.711 1 97.88 41 TRP B N 1
ATOM 842 C CA . TRP B 1 41 ? 11.117 16.266 4.48 1 97.88 41 TRP B CA 1
ATOM 843 C C . TRP B 1 41 ? 11.828 15.469 5.562 1 97.88 41 TRP B C 1
ATOM 845 O O . TRP B 1 41 ? 12.68 14.625 5.262 1 97.88 41 TRP B O 1
ATOM 855 N N . GLU B 1 42 ? 11.523 15.758 6.758 1 97.88 42 GLU B N 1
ATOM 856 C CA . GLU B 1 42 ? 12.141 15.055 7.875 1 97.88 42 GLU B CA 1
ATOM 857 C C . GLU B 1 42 ? 11.859 13.555 7.816 1 97.88 42 GLU B C 1
ATOM 859 O O . GLU B 1 42 ? 12.742 12.742 8.102 1 97.88 42 GLU B O 1
ATOM 864 N N . ALA B 1 43 ? 10.633 13.211 7.523 1 98.31 43 ALA B N 1
ATOM 865 C CA . ALA B 1 43 ? 10.258 11.805 7.418 1 98.31 43 ALA B CA 1
ATOM 866 C C . ALA B 1 43 ? 11.055 11.102 6.32 1 98.31 43 ALA B C 1
ATOM 868 O O . ALA B 1 43 ? 11.609 10.023 6.539 1 98.31 43 ALA B O 1
ATOM 869 N N . TRP B 1 44 ? 11.102 11.719 5.148 1 98.56 44 TRP B N 1
ATOM 870 C CA . TRP B 1 44 ? 11.844 11.156 4.023 1 98.56 44 TRP B CA 1
ATOM 871 C C . TRP B 1 44 ? 13.336 11.109 4.324 1 98.56 44 TRP B C 1
ATOM 873 O O . TRP B 1 44 ? 13.977 10.07 4.148 1 98.56 44 TRP B O 1
ATOM 883 N N . ASN B 1 45 ? 13.891 12.211 4.797 1 98.44 45 ASN B N 1
ATOM 884 C CA . ASN B 1 45 ? 15.305 12.258 5.137 1 98.44 45 ASN B CA 1
ATOM 885 C C . ASN B 1 45 ? 15.656 11.242 6.219 1 98.44 45 ASN B C 1
ATOM 887 O O . ASN B 1 45 ? 16.781 10.742 6.266 1 98.44 45 ASN B O 1
ATOM 891 N N . GLY B 1 46 ? 14.711 10.984 7.078 1 98.38 46 GLY B N 1
ATOM 892 C CA . GLY B 1 46 ? 14.891 9.992 8.125 1 98.38 46 GLY B CA 1
ATOM 893 C C . GLY B 1 46 ? 15.086 8.586 7.594 1 98.38 46 GLY B C 1
ATOM 894 O O . GLY B 1 46 ? 15.508 7.691 8.328 1 98.38 46 GLY B O 1
ATOM 895 N N . LYS B 1 47 ? 14.836 8.336 6.324 1 98.56 47 LYS B N 1
ATOM 896 C CA . LYS B 1 47 ? 15.016 7.027 5.703 1 98.56 47 LYS B CA 1
ATOM 897 C C . LYS B 1 47 ? 16.375 6.922 5.02 1 98.56 47 LYS B C 1
ATOM 899 O O . LYS B 1 47 ? 16.688 5.914 4.383 1 98.56 47 LYS B O 1
ATOM 904 N N . LYS B 1 48 ? 17.125 7.961 5.102 1 98.25 48 LYS B N 1
ATOM 905 C CA . LYS B 1 48 ? 18.422 8.016 4.445 1 98.25 48 LYS B CA 1
ATOM 906 C C . LYS B 1 48 ? 19.25 6.766 4.754 1 98.25 48 LYS B C 1
ATOM 908 O O . LYS B 1 48 ? 19.297 6.32 5.898 1 98.25 48 LYS B O 1
ATOM 913 N N . GLY B 1 49 ? 19.859 6.199 3.66 1 98.31 49 GLY B N 1
ATOM 914 C CA . GLY B 1 49 ? 20.703 5.023 3.83 1 98.31 49 GLY B CA 1
ATOM 915 C C . GLY B 1 49 ? 19.969 3.723 3.547 1 98.31 49 GLY B C 1
ATOM 916 O O . GLY B 1 49 ? 20.609 2.691 3.303 1 98.31 49 GLY B O 1
ATOM 917 N N . MET B 1 50 ? 18.703 3.699 3.643 1 98.31 50 MET B N 1
ATOM 918 C CA . MET B 1 50 ? 17.906 2.537 3.262 1 98.31 50 MET B CA 1
ATOM 919 C C . MET B 1 50 ? 17.875 2.367 1.746 1 98.31 50 MET B C 1
ATOM 921 O O . MET B 1 50 ? 17.469 3.277 1.021 1 98.31 50 MET B O 1
ATOM 925 N N . GLY B 1 51 ? 18.344 1.213 1.278 1 97.81 51 GLY B N 1
ATOM 926 C CA . GLY B 1 51 ? 18.297 0.972 -0.155 1 97.81 51 GLY B CA 1
ATOM 927 C C . GLY B 1 51 ? 16.891 0.971 -0.708 1 97.81 51 GLY B C 1
ATOM 928 O O . GLY B 1 51 ? 15.922 0.737 0.028 1 97.81 51 GLY B O 1
ATOM 929 N N . GLN B 1 52 ? 16.719 1.18 -1.92 1 97.75 52 GLN B N 1
ATOM 930 C CA . GLN B 1 52 ? 15.406 1.273 -2.537 1 97.75 52 GLN B CA 1
ATOM 931 C C . GLN B 1 52 ? 14.641 -0.041 -2.406 1 97.75 52 GLN B C 1
ATOM 933 O O . GLN B 1 52 ? 13.438 -0.042 -2.146 1 97.75 52 GLN B O 1
ATOM 938 N N . ASP B 1 53 ? 15.328 -1.123 -2.635 1 97 53 ASP B N 1
ATOM 939 C CA . ASP B 1 53 ? 14.664 -2.414 -2.52 1 97 53 ASP B CA 1
ATOM 940 C C . ASP B 1 53 ? 14.164 -2.648 -1.095 1 97 53 ASP B C 1
ATOM 942 O O . ASP B 1 53 ? 13.047 -3.141 -0.895 1 97 53 ASP B O 1
ATOM 946 N N . ALA B 1 54 ? 14.977 -2.295 -0.184 1 98.12 54 ALA B N 1
ATOM 947 C CA . ALA B 1 54 ? 14.578 -2.422 1.216 1 98.12 54 ALA B CA 1
ATOM 948 C C . ALA B 1 54 ? 13.391 -1.521 1.534 1 98.12 54 ALA B C 1
ATOM 950 O O . ALA B 1 54 ? 12.492 -1.908 2.291 1 98.12 54 ALA B O 1
ATOM 951 N N . ALA B 1 55 ? 13.406 -0.351 0.939 1 98.62 55 ALA B N 1
ATOM 952 C CA . ALA B 1 55 ? 12.312 0.589 1.155 1 98.62 55 ALA B CA 1
ATOM 953 C C . ALA B 1 55 ? 11.016 0.069 0.544 1 98.62 55 ALA B C 1
ATOM 955 O O . ALA B 1 55 ? 9.938 0.236 1.123 1 98.62 55 ALA B O 1
ATOM 956 N N . LYS B 1 56 ? 11.117 -0.502 -0.613 1 98.38 56 LYS B N 1
ATOM 957 C CA . LYS B 1 56 ? 9.938 -1.104 -1.225 1 98.38 56 LYS B CA 1
ATOM 958 C C . LYS B 1 56 ? 9.352 -2.195 -0.333 1 98.38 56 LYS B C 1
ATOM 960 O O . LYS B 1 56 ? 8.133 -2.26 -0.138 1 98.38 56 LYS B O 1
ATOM 965 N N . GLU B 1 57 ? 10.219 -3.041 0.17 1 98.06 57 GLU B N 1
ATOM 966 C CA . GLU B 1 57 ? 9.766 -4.105 1.058 1 98.06 57 GLU B CA 1
ATOM 967 C C . GLU B 1 57 ? 9.078 -3.535 2.297 1 98.06 57 GLU B C 1
ATOM 969 O O . GLU B 1 57 ? 8.031 -4.031 2.717 1 98.06 57 GLU B O 1
ATOM 974 N N . ALA B 1 58 ? 9.719 -2.549 2.811 1 98.5 58 ALA B N 1
ATOM 975 C CA . ALA B 1 58 ? 9.156 -1.921 4.004 1 98.5 58 ALA B CA 1
ATOM 976 C C . ALA B 1 58 ? 7.805 -1.283 3.701 1 98.5 58 ALA B C 1
ATOM 978 O O . ALA B 1 58 ? 6.879 -1.364 4.512 1 98.5 58 ALA B O 1
ATOM 979 N N . TYR B 1 59 ? 7.73 -0.576 2.572 1 98.5 59 TYR B N 1
ATOM 980 C CA . TYR B 1 59 ? 6.465 0.025 2.168 1 98.5 59 TYR B CA 1
ATOM 981 C C . TYR B 1 59 ? 5.367 -1.029 2.066 1 98.5 59 TYR B C 1
ATOM 983 O O . TYR B 1 59 ? 4.262 -0.839 2.582 1 98.5 59 TYR B O 1
ATOM 991 N N . VAL B 1 60 ? 5.684 -2.133 1.382 1 98.31 60 VAL B N 1
ATOM 992 C CA . VAL B 1 60 ? 4.711 -3.203 1.171 1 98.31 60 VAL B CA 1
ATOM 993 C C . VAL B 1 60 ? 4.211 -3.719 2.518 1 98.31 60 VAL B C 1
ATOM 995 O O . VAL B 1 60 ? 3.004 -3.85 2.73 1 98.31 60 VAL B O 1
ATOM 998 N N . SER B 1 61 ? 5.133 -4.047 3.395 1 97.56 61 SER B N 1
ATOM 999 C CA . SER B 1 61 ? 4.777 -4.578 4.707 1 97.56 61 SER B CA 1
ATOM 1000 C C . SER B 1 61 ? 3.92 -3.586 5.488 1 97.56 61 SER B C 1
ATOM 1002 O O . SER B 1 61 ? 2.867 -3.951 6.016 1 97.56 61 SER B O 1
ATOM 1004 N N . TYR B 1 62 ? 4.348 -2.354 5.535 1 97.62 62 TYR B N 1
ATOM 1005 C CA . TYR B 1 62 ? 3.656 -1.344 6.328 1 97.62 62 TYR B CA 1
ATOM 1006 C C . TYR B 1 62 ? 2.279 -1.045 5.746 1 97.62 62 TYR B C 1
ATOM 1008 O O . TYR B 1 62 ? 1.287 -0.997 6.48 1 97.62 62 TYR B O 1
ATOM 1016 N N . ALA B 1 63 ? 2.213 -0.825 4.418 1 96 63 ALA B N 1
ATOM 1017 C CA . ALA B 1 63 ? 0.939 -0.552 3.756 1 96 63 ALA B CA 1
ATOM 1018 C C . ALA B 1 63 ? -0.044 -1.699 3.967 1 96 63 ALA B C 1
ATOM 1020 O O . ALA B 1 63 ? -1.23 -1.471 4.215 1 96 63 ALA B O 1
ATOM 1021 N N . ASN B 1 64 ? 0.461 -2.891 3.91 1 95.25 64 ASN B N 1
ATOM 1022 C CA . ASN B 1 64 ? -0.417 -4.035 4.121 1 95.25 64 ASN B CA 1
ATOM 1023 C C . ASN B 1 64 ? -0.958 -4.07 5.547 1 95.25 64 ASN B C 1
ATOM 1025 O O . ASN B 1 64 ? -2.109 -4.449 5.77 1 95.25 64 ASN B O 1
ATOM 1029 N N . THR B 1 65 ? -0.135 -3.742 6.43 1 94.75 65 THR B N 1
ATOM 1030 C CA . THR B 1 65 ? -0.597 -3.668 7.809 1 94.75 65 THR B CA 1
ATOM 1031 C C . THR B 1 65 ? -1.742 -2.668 7.945 1 94.75 65 THR B C 1
ATOM 1033 O O . THR B 1 65 ? -2.721 -2.928 8.648 1 94.75 65 THR B O 1
ATOM 1036 N N . LEU B 1 66 ? -1.693 -1.544 7.27 1 92.06 66 LEU B N 1
ATOM 1037 C CA . LEU B 1 66 ? -2.711 -0.503 7.363 1 92.06 66 LEU B CA 1
ATOM 1038 C C . LEU B 1 66 ? -3.992 -0.93 6.652 1 92.06 66 LEU B C 1
ATOM 1040 O O . LEU B 1 66 ? -5.094 -0.68 7.148 1 92.06 66 LEU B O 1
ATOM 1044 N N . VAL B 1 67 ? -3.803 -1.525 5.516 1 88.5 67 VAL B N 1
ATOM 1045 C CA . VAL B 1 67 ? -4.953 -1.979 4.738 1 88.5 67 VAL B CA 1
ATOM 1046 C C . VAL B 1 67 ? -5.723 -3.039 5.523 1 88.5 67 VAL B C 1
ATOM 1048 O O . VAL B 1 67 ? -6.953 -3.094 5.461 1 88.5 67 VAL B O 1
ATOM 1051 N N . THR B 1 68 ? -5.051 -3.809 6.289 1 88.31 68 THR B N 1
ATOM 1052 C CA . THR B 1 68 ? -5.68 -4.875 7.059 1 88.31 68 THR B CA 1
ATOM 1053 C C . THR B 1 68 ? -6.262 -4.332 8.359 1 88.31 68 THR B C 1
ATOM 1055 O O . THR B 1 68 ? -7.219 -4.891 8.898 1 88.31 68 THR B O 1
ATOM 1058 N N . LYS B 1 69 ? -5.641 -3.34 8.781 1 84.94 69 LYS B N 1
ATOM 1059 C CA . LYS B 1 69 ? -6.07 -2.732 10.031 1 84.94 69 LYS B CA 1
ATOM 1060 C C . LYS B 1 69 ? -7.371 -1.957 9.852 1 84.94 69 LYS B C 1
ATOM 1062 O O . LYS B 1 69 ? -8.227 -1.944 10.742 1 84.94 69 LYS B O 1
ATOM 1067 N N . TYR B 1 70 ? -7.473 -1.277 8.805 1 79.06 70 TYR B N 1
ATOM 1068 C CA . TYR B 1 70 ? -8.609 -0.379 8.617 1 79.06 70 TYR B CA 1
ATOM 1069 C C . TYR B 1 70 ? -9.594 -0.952 7.609 1 79.06 70 TYR B C 1
ATOM 1071 O O . TYR B 1 70 ? -10.812 -0.788 7.758 1 79.06 70 TYR B O 1
#

Solvent-accessible surface area (backbone atoms only — not comparable to full-atom values): 7798 Å² total; per-residue (Å²): 125,76,59,71,80,51,71,68,56,50,44,50,51,48,18,27,48,44,24,34,75,68,33,60,63,83,70,78,83,54,57,83,87,42,58,68,56,29,51,51,46,52,43,27,45,68,47,52,86,53,49,34,68,58,22,31,52,49,37,52,55,53,53,48,52,50,60,71,69,76,123,70,60,72,80,49,70,68,55,48,43,50,51,49,18,27,48,45,25,34,74,68,34,58,62,84,70,79,84,54,58,84,88,42,58,67,58,30,51,50,46,52,44,28,45,68,47,52,84,52,50,35,69,58,22,32,53,48,37,51,54,52,51,50,52,50,64,70,68,72

Secondary structure (DSSP, 8-state):
--PPPPHHHHHHHHHHHHHHHH-S--SPPPPTT-HHHHHHHHHHHTTTT--HHHHHHHHHHHHHHHHHH-/---PPPHHHHHHHHHHHHHHHH-S--SPPPPTT-HHHHHHHHHHHTTTT--HHHHHHHHHHHHHHHHHH-

pLDDT: mean 93.79, std 10.11, range [38.62, 98.69]